Protein AF-A0A1H6Y689-F1 (afdb_monomer)

Structure (mmCIF, N/CA/C/O backbone):
data_AF-A0A1H6Y689-F1
#
_entry.id   AF-A0A1H6Y689-F1
#
loop_
_atom_site.group_PDB
_atom_site.id
_atom_site.type_symbol
_atom_site.label_atom_id
_atom_site.label_alt_id
_atom_site.label_comp_id
_atom_site.label_asym_id
_atom_site.label_entity_id
_atom_site.label_seq_id
_atom_site.pdbx_PDB_ins_code
_atom_site.Cartn_x
_atom_site.Cartn_y
_atom_site.Cartn_z
_atom_site.occupancy
_atom_site.B_iso_or_equiv
_atom_site.auth_seq_id
_atom_site.auth_comp_id
_atom_site.auth_asym_id
_atom_site.auth_atom_id
_atom_site.pdbx_PDB_model_num
ATOM 1 N N . MET A 1 1 ? 19.791 40.536 7.969 1.00 37.94 1 MET A N 1
ATOM 2 C CA . MET A 1 1 ? 20.450 39.326 8.507 1.00 37.94 1 MET A CA 1
ATOM 3 C C . MET A 1 1 ? 19.435 38.192 8.492 1.00 37.94 1 MET A C 1
ATOM 5 O O . MET A 1 1 ? 18.625 38.097 9.399 1.00 37.94 1 MET A O 1
ATOM 9 N N . THR A 1 2 ? 19.410 37.389 7.431 1.00 41.94 2 THR A N 1
ATOM 10 C CA . THR A 1 2 ? 18.528 36.217 7.305 1.00 41.94 2 THR A CA 1
ATOM 11 C C . THR A 1 2 ? 19.420 35.000 7.117 1.00 41.94 2 THR A C 1
ATOM 13 O O . THR A 1 2 ? 20.125 34.901 6.117 1.00 41.94 2 THR A O 1
ATOM 16 N N . ASN A 1 3 ? 19.459 34.130 8.122 1.00 34.38 3 ASN A N 1
ATOM 17 C CA . ASN A 1 3 ? 20.310 32.945 8.159 1.00 34.38 3 ASN A CA 1
ATOM 18 C C . ASN A 1 3 ? 19.598 31.771 7.448 1.00 34.38 3 ASN A C 1
ATOM 20 O O . ASN A 1 3 ? 18.562 31.329 7.947 1.00 34.38 3 ASN A O 1
ATOM 24 N N . PRO A 1 4 ? 20.099 31.240 6.315 1.00 46.88 4 PRO A N 1
ATOM 25 C CA . PRO A 1 4 ? 19.424 30.193 5.544 1.00 46.88 4 PRO A CA 1
ATOM 26 C C . PRO A 1 4 ? 19.854 28.773 5.975 1.00 46.88 4 PRO A C 1
ATOM 28 O O . PRO A 1 4 ? 20.015 27.886 5.141 1.00 46.88 4 PRO A O 1
ATOM 31 N N . GLY A 1 5 ? 20.087 28.549 7.273 1.00 41.62 5 GLY A N 1
ATOM 32 C CA . GLY A 1 5 ? 20.777 27.348 7.772 1.00 41.62 5 GLY A CA 1
ATOM 33 C C . GLY A 1 5 ? 19.940 26.307 8.524 1.00 41.62 5 GLY A C 1
ATOM 34 O O . GLY A 1 5 ? 20.476 25.258 8.866 1.00 41.62 5 GLY A O 1
ATOM 35 N N . PHE A 1 6 ? 18.654 26.549 8.803 1.00 45.38 6 PHE A N 1
ATOM 36 C CA . PHE A 1 6 ? 17.927 25.752 9.811 1.00 45.38 6 PHE A CA 1
ATOM 37 C C . PHE A 1 6 ? 16.972 24.672 9.262 1.00 45.38 6 PHE A C 1
ATOM 39 O O . PHE A 1 6 ? 16.432 23.882 10.027 1.00 45.38 6 PHE A O 1
ATOM 46 N N . SER A 1 7 ? 16.781 24.580 7.940 1.00 43.94 7 SER A N 1
ATOM 47 C CA . SER A 1 7 ? 15.746 23.710 7.343 1.00 43.94 7 SER A CA 1
ATOM 48 C C . SER A 1 7 ? 16.238 22.324 6.878 1.00 43.94 7 SER A C 1
ATOM 50 O O . SER A 1 7 ? 15.441 21.391 6.810 1.00 43.94 7 SER A O 1
ATOM 52 N N . LYS A 1 8 ? 17.540 22.130 6.614 1.00 38.41 8 LYS A N 1
ATOM 53 C CA . LYS A 1 8 ? 18.062 20.847 6.088 1.00 38.41 8 LYS A CA 1
ATOM 54 C C . LYS A 1 8 ? 18.382 19.786 7.152 1.00 38.41 8 LYS A C 1
ATOM 56 O O . LYS A 1 8 ? 18.381 18.595 6.846 1.00 38.41 8 LYS A O 1
ATOM 61 N N . TRP A 1 9 ? 18.616 20.182 8.403 1.00 33.06 9 TRP A N 1
ATOM 62 C CA . TRP A 1 9 ? 19.055 19.247 9.449 1.00 33.06 9 TRP A CA 1
ATOM 63 C C . TRP A 1 9 ? 17.903 18.463 10.097 1.00 33.06 9 TRP A C 1
ATOM 65 O O . TRP A 1 9 ? 18.108 17.335 10.534 1.00 33.06 9 TRP A O 1
ATOM 75 N N . ILE A 1 10 ? 16.677 18.997 10.072 1.00 44.53 10 ILE A N 1
ATOM 76 C CA . ILE A 1 10 ? 15.499 18.339 10.664 1.00 44.53 10 ILE A CA 1
ATOM 77 C C . ILE A 1 10 ? 14.950 17.236 9.740 1.00 44.53 10 ILE A C 1
ATOM 79 O O . ILE A 1 10 ? 14.622 16.151 10.216 1.00 44.53 10 ILE A O 1
ATOM 83 N N . LEU A 1 11 ? 14.932 17.448 8.415 1.00 40.16 11 LEU A N 1
ATOM 84 C CA . LEU A 1 11 ? 14.469 16.419 7.470 1.00 40.16 11 LEU A CA 1
ATOM 85 C C . LEU A 1 11 ? 15.404 15.203 7.411 1.00 40.16 11 LEU A C 1
ATOM 87 O O . LEU A 1 11 ? 14.930 14.071 7.352 1.00 40.16 11 LEU A O 1
ATOM 91 N N . THR A 1 12 ? 16.721 15.411 7.479 1.00 41.69 12 THR A N 1
ATOM 92 C CA . THR A 1 12 ? 17.692 14.303 7.428 1.00 41.69 12 THR A CA 1
ATOM 93 C C . THR A 1 12 ? 17.618 13.420 8.683 1.00 41.69 12 THR A C 1
ATOM 95 O O . THR A 1 12 ? 17.733 12.201 8.581 1.00 41.69 12 THR A O 1
ATOM 98 N N . GLY A 1 13 ? 17.360 14.011 9.857 1.00 33.53 13 GLY A N 1
ATOM 99 C CA . GLY A 1 13 ? 17.217 13.276 11.120 1.00 33.53 13 GLY A CA 1
ATOM 100 C C . GLY A 1 13 ? 15.947 12.422 11.200 1.00 33.53 13 GLY A C 1
ATOM 101 O O . GLY A 1 13 ? 16.001 11.295 11.685 1.00 33.53 13 GLY A O 1
ATOM 102 N N . ILE A 1 14 ? 14.823 12.913 10.664 1.00 43.66 14 ILE A N 1
ATOM 103 C CA . ILE A 1 14 ? 13.558 12.160 10.622 1.00 43.66 14 ILE A CA 1
ATOM 104 C C . ILE A 1 14 ? 13.663 10.976 9.655 1.00 43.66 14 ILE A C 1
ATOM 106 O O . ILE A 1 14 ? 13.238 9.879 10.000 1.00 43.66 14 ILE A O 1
ATOM 110 N N . ILE A 1 15 ? 14.296 11.159 8.489 1.00 39.97 15 ILE A N 1
ATOM 111 C CA . ILE A 1 15 ? 14.530 10.070 7.525 1.00 39.97 15 ILE A CA 1
ATOM 112 C C . ILE A 1 15 ? 15.449 8.994 8.128 1.00 39.97 15 ILE A C 1
ATOM 114 O O . ILE A 1 15 ? 15.191 7.804 7.953 1.00 39.97 15 ILE A O 1
ATOM 118 N N . LEU A 1 16 ? 16.487 9.388 8.877 1.00 35.06 16 LEU A N 1
ATOM 119 C CA . LEU A 1 16 ? 17.424 8.442 9.493 1.00 35.06 16 LEU A CA 1
ATOM 120 C C . LEU A 1 16 ? 16.779 7.631 10.633 1.00 35.06 16 LEU A C 1
ATOM 122 O O . LEU A 1 16 ? 17.013 6.427 10.724 1.00 35.06 16 LEU A O 1
ATOM 126 N N . LEU A 1 17 ? 15.914 8.252 11.444 1.00 34.06 17 LEU A N 1
ATOM 127 C CA . LEU A 1 17 ? 15.102 7.550 12.447 1.00 34.06 17 LEU A CA 1
ATOM 128 C C . LEU A 1 17 ? 14.067 6.611 11.796 1.00 34.06 17 LEU A C 1
ATOM 130 O O . LEU A 1 17 ? 13.842 5.513 12.298 1.00 34.06 17 LEU A O 1
ATOM 134 N N . PHE A 1 18 ? 13.506 6.978 10.639 1.00 39.72 18 PHE A N 1
ATOM 135 C CA . PHE A 1 18 ? 12.526 6.152 9.918 1.00 39.72 18 PHE A CA 1
ATOM 136 C C . PHE A 1 18 ? 13.135 4.904 9.257 1.00 39.72 18 PHE A C 1
ATOM 138 O O . PHE A 1 18 ? 12.521 3.839 9.261 1.00 39.72 18 PHE A O 1
ATOM 145 N N . VAL A 1 19 ? 14.355 5.001 8.714 1.00 41.38 19 VAL A N 1
ATOM 146 C CA . VAL A 1 19 ? 15.074 3.838 8.154 1.00 41.38 19 VAL A CA 1
ATOM 147 C C . VAL A 1 19 ? 15.465 2.845 9.257 1.00 41.38 19 VAL A C 1
ATOM 149 O O . VAL A 1 19 ? 15.443 1.634 9.035 1.00 41.38 19 VAL A O 1
ATOM 152 N N . MET A 1 20 ? 15.779 3.334 10.460 1.00 33.41 20 MET A N 1
ATOM 153 C CA . MET A 1 20 ? 16.060 2.473 11.612 1.00 33.41 20 MET A CA 1
ATOM 154 C C . MET A 1 20 ? 14.812 1.733 12.113 1.00 33.41 20 MET A C 1
ATOM 156 O O . MET A 1 20 ? 14.921 0.557 12.448 1.00 33.41 20 MET A O 1
ATOM 160 N N . ASP A 1 21 ? 13.634 2.360 12.092 1.00 35.03 21 ASP A N 1
ATOM 161 C CA . ASP A 1 21 ? 12.386 1.730 12.553 1.00 35.03 21 ASP A CA 1
ATOM 162 C C . ASP A 1 21 ? 11.861 0.661 11.566 1.00 35.03 21 ASP A C 1
ATOM 164 O O . ASP A 1 21 ? 11.384 -0.396 11.973 1.00 35.03 21 ASP A O 1
ATOM 168 N N . ILE A 1 22 ? 12.061 0.854 10.253 1.00 41.09 22 ILE A N 1
ATOM 169 C CA . ILE A 1 22 ? 11.803 -0.190 9.236 1.00 41.09 22 ILE A CA 1
ATOM 170 C C . ILE A 1 22 ? 12.692 -1.423 9.477 1.00 41.09 22 ILE A C 1
ATOM 172 O O . ILE A 1 22 ? 12.228 -2.560 9.385 1.00 41.09 22 ILE A O 1
ATOM 176 N N . ASN A 1 23 ? 13.963 -1.213 9.830 1.00 38.16 23 ASN A N 1
ATOM 177 C CA . ASN A 1 23 ? 14.865 -2.311 10.183 1.00 38.16 23 ASN A CA 1
ATOM 178 C C . ASN A 1 23 ? 14.494 -2.964 11.526 1.00 38.16 23 ASN A C 1
ATOM 180 O O . ASN A 1 23 ? 14.616 -4.181 11.658 1.00 38.16 23 ASN A O 1
ATOM 184 N N . ALA A 1 24 ? 14.006 -2.190 12.501 1.00 36.06 24 ALA A N 1
ATOM 185 C CA . ALA A 1 24 ? 13.559 -2.709 13.792 1.00 36.06 24 ALA A CA 1
ATOM 186 C C . ALA A 1 24 ? 12.298 -3.581 13.654 1.00 36.06 24 ALA A C 1
ATOM 188 O O . ALA A 1 24 ? 12.247 -4.675 14.218 1.00 36.06 24 ALA A O 1
ATOM 189 N N . GLN A 1 25 ? 11.324 -3.174 12.833 1.00 40.56 25 GLN A N 1
ATOM 190 C CA . GLN A 1 25 ? 10.121 -3.973 12.564 1.00 4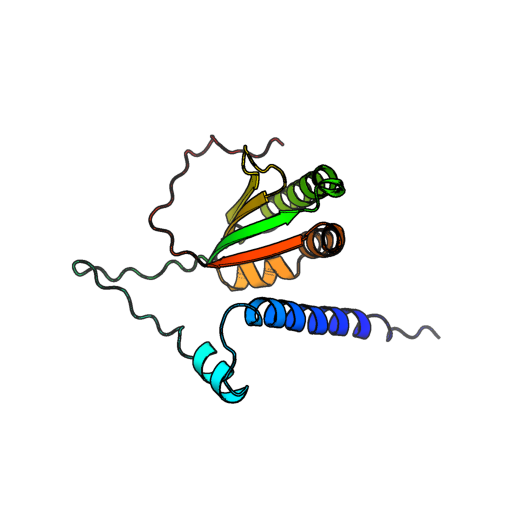0.56 25 GLN A CA 1
ATOM 191 C C . GLN A 1 25 ? 10.427 -5.258 11.773 1.00 40.56 25 GLN A C 1
ATOM 193 O O . GLN A 1 25 ? 9.840 -6.297 12.064 1.00 40.56 25 GLN A O 1
ATOM 198 N N . ASN A 1 26 ? 11.420 -5.242 10.874 1.00 40.62 26 ASN A N 1
ATOM 199 C CA . ASN A 1 26 ? 11.939 -6.460 10.231 1.00 40.62 26 ASN A CA 1
ATOM 200 C C . ASN A 1 26 ? 12.681 -7.403 11.200 1.00 40.62 26 ASN A C 1
ATOM 202 O O . ASN A 1 26 ? 12.854 -8.580 10.894 1.00 40.62 26 ASN A O 1
ATOM 206 N N . SER A 1 27 ? 13.136 -6.913 12.359 1.00 39.09 27 SER A N 1
ATOM 207 C CA . SER A 1 27 ? 13.941 -7.691 13.316 1.00 39.09 27 SER A CA 1
ATOM 208 C C . SER A 1 27 ? 13.133 -8.405 14.408 1.00 39.09 27 SER A C 1
ATOM 210 O O . SER A 1 27 ? 13.668 -9.276 15.092 1.00 39.09 27 SER A O 1
ATOM 212 N N . MET A 1 28 ? 11.839 -8.097 14.563 1.00 38.38 28 MET A N 1
ATOM 213 C CA . MET A 1 28 ? 10.980 -8.744 15.569 1.00 38.38 28 MET A CA 1
ATOM 214 C C . MET A 1 28 ? 10.337 -10.062 15.100 1.00 38.38 28 MET A C 1
ATOM 216 O O . MET A 1 28 ? 9.636 -10.711 15.873 1.00 38.38 28 MET A O 1
ATOM 220 N N . GLY A 1 29 ? 10.635 -10.515 13.879 1.00 45.22 29 GLY A N 1
ATOM 221 C CA . GLY A 1 29 ? 10.230 -11.818 13.351 1.00 45.22 29 GLY A CA 1
ATOM 222 C C . GLY A 1 29 ? 11.424 -12.620 12.833 1.00 45.22 29 GLY A C 1
ATOM 223 O O . GLY A 1 29 ? 11.633 -12.677 11.631 1.00 45.22 29 GLY A O 1
ATOM 224 N N . ALA A 1 30 ? 12.154 -13.271 13.748 1.00 46.78 30 ALA A N 1
ATOM 225 C CA . ALA A 1 30 ? 13.263 -14.213 13.513 1.00 46.78 30 ALA A CA 1
ATOM 226 C C . ALA A 1 30 ? 14.671 -13.617 13.276 1.00 46.78 30 ALA A C 1
ATO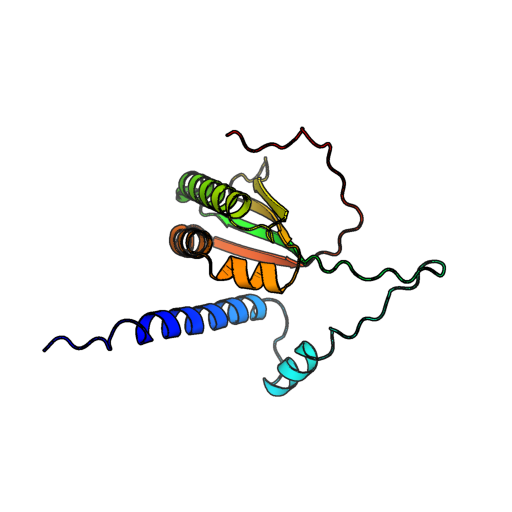M 228 O O . ALA A 1 30 ? 15.120 -13.468 12.146 1.00 46.78 30 ALA A O 1
ATOM 229 N N . ASN A 1 31 ? 15.414 -13.373 14.366 1.00 42.69 31 ASN A N 1
ATOM 230 C CA . ASN A 1 31 ? 16.828 -13.773 14.546 1.00 42.69 31 ASN A CA 1
ATOM 231 C C . ASN A 1 31 ? 17.375 -13.226 15.877 1.00 42.69 31 ASN A C 1
ATOM 233 O O . ASN A 1 31 ? 18.168 -12.286 15.925 1.00 42.69 31 ASN A O 1
ATOM 237 N N . ALA A 1 32 ? 16.968 -13.833 16.991 1.00 39.47 32 ALA A N 1
ATOM 238 C CA . ALA A 1 32 ? 17.653 -13.626 18.260 1.00 39.47 32 ALA A CA 1
ATOM 239 C C . ALA A 1 32 ? 18.973 -14.420 18.236 1.00 39.47 32 ALA A C 1
ATOM 241 O O . ALA A 1 32 ? 18.965 -15.624 18.481 1.00 39.47 32 ALA A O 1
ATOM 242 N N . GLY A 1 33 ? 20.098 -13.771 17.904 1.00 40.25 33 GLY A N 1
ATOM 243 C CA . GLY A 1 33 ? 21.419 -14.380 18.128 1.00 40.25 33 GLY A CA 1
ATOM 244 C C . GLY A 1 33 ? 22.603 -13.946 17.258 1.00 40.25 33 GLY A C 1
ATOM 245 O O . GLY A 1 33 ? 23.699 -14.443 17.498 1.00 40.25 33 GLY A O 1
ATOM 246 N N . LEU A 1 34 ? 22.453 -13.050 16.277 1.00 39.44 34 LEU A N 1
ATOM 247 C CA . LEU A 1 34 ? 23.568 -12.688 15.386 1.00 39.44 34 LEU A CA 1
ATOM 248 C C . LEU A 1 34 ? 24.103 -11.273 15.647 1.00 39.44 34 LEU A C 1
ATOM 250 O O . LEU A 1 34 ? 23.354 -10.308 15.758 1.00 39.44 34 LEU A O 1
ATOM 254 N N . SER A 1 35 ? 25.432 -11.163 15.732 1.00 39.31 35 SER A N 1
ATOM 255 C CA . SER A 1 35 ? 26.164 -9.899 15.896 1.00 39.31 35 SER A CA 1
ATOM 256 C C . SER A 1 35 ? 26.013 -8.988 14.660 1.00 39.31 35 SER A C 1
ATOM 258 O O . SER A 1 35 ? 25.945 -9.509 13.542 1.00 39.31 35 SER A O 1
ATOM 260 N N . PRO A 1 36 ? 26.035 -7.643 14.809 1.00 44.97 36 PRO A N 1
ATOM 261 C CA . PRO A 1 36 ? 25.852 -6.684 13.709 1.00 44.97 36 PRO A CA 1
ATOM 262 C C . PRO A 1 36 ? 26.745 -6.923 12.479 1.00 44.97 36 PRO A C 1
ATOM 264 O O . PRO A 1 36 ? 26.303 -6.738 11.347 1.00 44.97 36 PRO A O 1
ATOM 267 N N . ASN A 1 37 ? 27.974 -7.417 12.673 1.00 36.66 37 ASN A N 1
ATOM 268 C CA . ASN A 1 37 ? 28.885 -7.725 11.564 1.00 36.66 37 ASN A CA 1
ATOM 269 C C . ASN A 1 37 ? 28.527 -9.014 10.804 1.00 36.66 37 ASN A C 1
ATOM 271 O O . ASN A 1 37 ? 28.936 -9.177 9.656 1.00 36.66 37 ASN A O 1
ATOM 275 N N . GLN A 1 38 ? 27.750 -9.920 11.402 1.00 36.84 38 GLN A N 1
ATOM 276 C CA . GLN A 1 38 ? 27.271 -11.123 10.717 1.00 36.84 38 GLN A CA 1
ATOM 277 C C . GLN A 1 38 ? 26.044 -10.831 9.846 1.00 36.84 38 GLN A C 1
ATOM 279 O O . GLN A 1 38 ? 25.950 -11.369 8.741 1.00 36.84 38 GLN A O 1
ATOM 284 N N . VAL A 1 39 ? 25.186 -9.893 10.262 1.00 43.41 39 VAL A N 1
ATOM 285 C CA . VAL A 1 39 ? 24.033 -9.435 9.468 1.00 43.41 39 VAL A CA 1
ATOM 286 C C . VAL A 1 39 ? 24.489 -8.761 8.166 1.00 43.41 39 VAL A C 1
ATOM 288 O O . VAL A 1 39 ? 23.996 -9.104 7.095 1.00 43.41 39 VAL A O 1
ATOM 291 N N . ILE A 1 40 ? 25.505 -7.889 8.214 1.00 42.06 40 ILE A N 1
ATOM 292 C CA . ILE A 1 40 ? 26.021 -7.180 7.022 1.00 42.06 40 ILE A CA 1
ATOM 293 C C . ILE A 1 40 ? 26.574 -8.162 5.972 1.00 42.06 40 ILE A C 1
ATOM 295 O O . ILE A 1 40 ? 26.363 -7.985 4.772 1.00 42.06 40 ILE A O 1
ATOM 299 N N . SER A 1 41 ? 27.222 -9.248 6.408 1.00 38.38 41 SER A N 1
ATOM 300 C CA . SER A 1 41 ? 27.740 -10.279 5.497 1.00 38.38 41 SER A CA 1
ATOM 301 C C . SER A 1 41 ? 26.661 -11.170 4.865 1.00 38.38 41 SER A C 1
ATOM 303 O O . SER A 1 41 ? 26.881 -11.692 3.772 1.00 38.38 41 SER A O 1
ATOM 305 N N . GLN A 1 42 ? 25.498 -11.323 5.512 1.00 39.50 42 GLN A N 1
ATOM 306 C CA . GLN A 1 42 ? 24.355 -12.050 4.947 1.00 39.50 42 GLN A CA 1
ATOM 307 C C . GLN A 1 42 ? 23.545 -11.176 3.978 1.00 39.50 42 GLN A C 1
ATOM 309 O O . GLN A 1 42 ? 23.121 -11.669 2.935 1.00 39.50 42 GLN A O 1
ATOM 314 N N . VAL A 1 43 ? 23.435 -9.869 4.244 1.00 42.81 43 VAL A N 1
ATOM 315 C CA . VAL A 1 43 ? 22.785 -8.898 3.340 1.00 42.81 43 VAL A CA 1
ATOM 316 C C . VAL A 1 43 ? 23.560 -8.738 2.020 1.00 42.81 43 VAL A C 1
ATOM 318 O O . VAL A 1 43 ? 22.954 -8.565 0.967 1.00 42.81 43 VAL A O 1
ATOM 321 N N . GLY A 1 44 ? 24.892 -8.877 2.037 1.00 35.12 44 GLY A N 1
ATOM 322 C CA . GLY A 1 44 ? 25.741 -8.780 0.839 1.00 35.12 44 GLY A CA 1
ATOM 323 C C . GLY A 1 44 ? 25.922 -10.068 0.020 1.00 35.12 44 GLY A C 1
ATOM 324 O O . GLY A 1 44 ? 26.603 -10.028 -1.002 1.00 35.12 44 GLY A O 1
ATOM 325 N N . LYS A 1 45 ? 25.367 -11.217 0.440 1.00 36.53 45 LYS A N 1
ATOM 326 C CA . LYS A 1 45 ? 25.596 -12.520 -0.227 1.00 36.53 45 LYS A CA 1
ATOM 327 C C . LYS A 1 45 ? 24.357 -13.209 -0.801 1.00 36.53 45 LYS A C 1
ATOM 329 O O . LYS A 1 45 ? 24.501 -14.281 -1.377 1.00 36.53 45 LYS A O 1
ATOM 334 N N . GLN A 1 46 ? 23.173 -12.603 -0.733 1.00 37.66 46 GLN A N 1
ATOM 335 C CA . GLN A 1 46 ? 21.971 -13.138 -1.400 1.00 37.66 46 GLN A CA 1
ATOM 336 C C . GLN A 1 46 ? 21.551 -12.370 -2.662 1.00 37.66 46 GLN A C 1
ATOM 338 O O . GLN A 1 46 ? 20.429 -12.508 -3.136 1.00 37.66 46 GLN A O 1
ATOM 343 N N . GLN A 1 47 ? 22.477 -11.619 -3.261 1.00 43.91 47 GLN A N 1
ATOM 344 C CA . GLN A 1 47 ? 22.347 -11.104 -4.625 1.00 43.91 47 GLN A CA 1
ATOM 345 C C . GLN A 1 47 ? 23.598 -11.440 -5.445 1.00 43.91 47 GLN A C 1
ATOM 347 O O . GLN A 1 47 ? 24.294 -10.571 -5.958 1.00 43.91 47 GLN A O 1
ATOM 352 N N . SER A 1 48 ? 23.898 -12.729 -5.583 1.00 37.59 48 SER A N 1
ATOM 353 C CA . SER A 1 48 ? 24.529 -13.217 -6.807 1.00 37.59 48 SER A CA 1
ATOM 354 C C . SER A 1 48 ? 23.532 -14.156 -7.470 1.00 37.59 48 SER A C 1
ATOM 356 O O . SER A 1 48 ? 23.092 -15.145 -6.884 1.00 37.59 48 SER A O 1
ATOM 358 N N . GLY A 1 49 ? 23.093 -13.777 -8.669 1.00 48.97 49 GLY A N 1
ATOM 359 C CA . GLY A 1 49 ? 22.130 -14.541 -9.445 1.00 48.97 49 GLY A CA 1
ATOM 360 C C . GLY A 1 49 ? 22.585 -15.988 -9.579 1.00 48.97 49 GLY A C 1
ATOM 361 O O . GLY A 1 49 ? 23.554 -16.288 -10.270 1.00 48.97 49 GLY A O 1
ATOM 362 N N . THR A 1 50 ? 21.867 -16.891 -8.927 1.00 38.16 50 THR A N 1
ATOM 363 C CA . THR A 1 50 ? 21.886 -18.309 -9.263 1.00 38.16 50 THR A CA 1
ATOM 364 C C . THR A 1 50 ? 20.556 -18.584 -9.938 1.00 38.16 50 THR A C 1
ATOM 366 O O . THR A 1 50 ? 19.529 -18.777 -9.295 1.00 38.16 50 THR A O 1
ATOM 369 N N . GLY A 1 51 ? 20.560 -18.483 -11.271 1.00 37.28 51 GLY A N 1
ATOM 370 C CA . GLY A 1 51 ? 19.401 -18.817 -12.088 1.00 37.28 51 GLY A CA 1
ATOM 371 C C . GLY A 1 51 ? 18.909 -20.217 -11.733 1.00 37.28 51 GLY A C 1
ATOM 372 O O . GLY A 1 51 ? 19.689 -21.169 -11.670 1.00 37.28 51 GLY A O 1
ATOM 373 N N . ARG A 1 52 ? 17.609 -20.350 -11.473 1.00 48.19 52 ARG A N 1
ATOM 374 C CA . ARG A 1 52 ? 16.994 -21.650 -11.217 1.00 48.19 52 ARG A CA 1
ATOM 375 C C . ARG A 1 52 ? 16.851 -22.364 -12.559 1.00 48.19 52 ARG A C 1
ATOM 377 O O . ARG A 1 52 ? 16.012 -21.994 -13.372 1.00 48.19 52 ARG A O 1
ATOM 384 N N . VAL A 1 53 ? 17.692 -23.363 -12.813 1.00 39.03 53 VAL A N 1
ATOM 385 C CA . VAL A 1 53 ? 17.605 -24.174 -14.034 1.00 39.03 53 VAL A CA 1
ATOM 386 C C . VAL A 1 53 ? 16.435 -25.142 -13.886 1.00 39.03 53 VAL A C 1
ATOM 388 O O . VAL A 1 53 ? 16.543 -26.168 -13.219 1.00 39.03 53 VAL A O 1
ATOM 391 N N . LEU A 1 54 ? 15.309 -24.819 -14.514 1.00 45.41 54 LEU A N 1
ATOM 392 C CA . LEU A 1 54 ? 14.269 -25.790 -14.837 1.00 45.41 54 LEU A CA 1
ATOM 393 C C . LEU A 1 54 ? 14.336 -26.000 -16.354 1.00 45.41 54 LEU A C 1
ATOM 395 O O . LEU A 1 54 ? 14.261 -25.040 -17.117 1.00 45.41 54 LEU A O 1
ATOM 399 N N . SER A 1 55 ? 14.580 -27.242 -16.782 1.00 50.38 55 SER A N 1
ATOM 400 C CA . SER A 1 55 ? 14.590 -27.655 -18.197 1.00 50.38 55 SER A CA 1
ATOM 401 C C . SER A 1 55 ? 15.446 -26.796 -19.151 1.00 50.38 55 SER A C 1
ATOM 403 O O . SER A 1 55 ? 14.997 -26.438 -20.234 1.00 50.38 55 SER A O 1
ATOM 405 N N . GLY A 1 56 ? 16.686 -26.463 -18.772 1.00 46.06 56 GLY A N 1
ATOM 406 C CA . GLY A 1 56 ? 17.672 -25.875 -19.696 1.00 46.06 56 GLY A CA 1
ATOM 407 C C . GLY A 1 56 ? 17.461 -24.401 -20.067 1.00 46.06 56 GLY A C 1
ATOM 408 O O . GLY A 1 56 ? 18.191 -23.886 -20.910 1.00 46.06 56 GLY A O 1
ATOM 409 N N . GLN A 1 57 ? 16.520 -23.706 -19.426 1.00 37.19 57 GLN A N 1
ATOM 410 C CA . GLN A 1 57 ? 16.273 -22.285 -19.6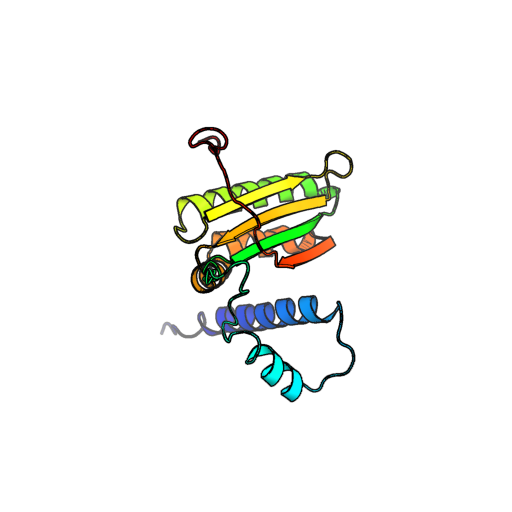59 1.00 37.19 57 GLN A CA 1
ATOM 411 C C . GLN A 1 57 ? 16.761 -21.475 -18.451 1.00 37.19 57 GLN A C 1
ATOM 413 O O . GLN A 1 57 ? 16.309 -21.682 -17.325 1.00 37.19 57 GLN A O 1
ATOM 418 N N . VAL A 1 58 ? 17.711 -20.560 -18.672 1.00 44.16 58 VAL A N 1
ATOM 419 C CA . VAL A 1 58 ? 18.087 -19.559 -17.665 1.00 44.16 58 VAL A CA 1
ATOM 420 C C . VAL A 1 58 ? 16.897 -18.616 -17.525 1.00 44.16 58 VAL A C 1
ATOM 422 O O . VAL A 1 58 ? 16.690 -17.744 -18.368 1.00 44.16 58 VAL A O 1
ATOM 425 N N . ILE A 1 59 ? 16.084 -18.799 -16.486 1.00 50.78 59 ILE A N 1
ATOM 426 C CA . ILE A 1 59 ? 15.147 -17.753 -16.085 1.00 50.78 59 ILE A CA 1
ATOM 427 C C . ILE A 1 59 ? 15.988 -16.625 -15.488 1.00 50.78 59 ILE A C 1
ATOM 429 O O . ILE A 1 59 ? 16.533 -16.740 -14.390 1.00 50.78 59 ILE A O 1
ATOM 433 N N . ASN A 1 60 ? 16.166 -15.544 -16.243 1.00 54.91 60 ASN A N 1
ATOM 434 C CA . ASN A 1 60 ? 16.616 -14.303 -15.634 1.00 54.91 60 ASN A CA 1
ATOM 435 C C . ASN A 1 60 ? 15.518 -13.899 -14.650 1.00 54.91 60 ASN A C 1
ATOM 437 O O . ASN A 1 60 ? 14.365 -13.736 -15.054 1.00 54.91 60 ASN A O 1
ATOM 441 N N . ALA A 1 61 ? 15.859 -13.814 -13.362 1.00 63.19 61 ALA A N 1
ATOM 442 C CA . ALA A 1 61 ? 14.935 -13.299 -12.364 1.00 63.19 61 ALA A CA 1
ATOM 443 C C . ALA A 1 61 ? 14.437 -11.929 -12.841 1.00 63.19 61 ALA A C 1
ATOM 445 O O . ALA A 1 61 ? 15.235 -11.105 -13.299 1.00 63.19 61 ALA A O 1
ATOM 446 N N . SER A 1 62 ? 13.121 -11.718 -12.800 1.00 71.38 62 SER A N 1
ATOM 447 C CA . SER A 1 62 ? 12.546 -10.427 -13.173 1.00 71.38 62 SER A CA 1
ATOM 448 C C . SER A 1 62 ? 13.200 -9.330 -12.326 1.00 71.38 62 SER A C 1
ATOM 450 O O . SER A 1 62 ? 13.384 -9.540 -11.126 1.00 71.38 62 SER A O 1
ATOM 452 N N . PRO A 1 63 ? 13.539 -8.157 -12.894 1.00 83.25 63 PRO A N 1
ATOM 453 C CA . PRO A 1 63 ? 14.026 -7.032 -12.097 1.00 83.25 63 PRO A CA 1
ATOM 454 C C . PRO A 1 63 ? 12.952 -6.486 -11.145 1.00 83.25 63 PRO A C 1
ATOM 456 O O . PRO A 1 63 ? 13.254 -5.639 -10.305 1.00 83.25 63 PRO A O 1
ATOM 459 N N . TRP A 1 64 ? 11.703 -6.937 -11.289 1.00 91.31 64 TRP A N 1
ATOM 460 C CA . TRP A 1 64 ? 10.584 -6.453 -10.503 1.00 91.31 64 TRP A CA 1
ATOM 461 C C . TRP A 1 64 ? 10.679 -6.877 -9.044 1.00 91.31 64 TRP A C 1
ATOM 463 O O . TRP A 1 64 ? 11.027 -8.011 -8.721 1.00 91.31 64 TRP A O 1
ATOM 473 N N . ILE A 1 65 ? 10.277 -5.964 -8.166 1.00 93.62 65 ILE A N 1
ATOM 474 C CA . ILE A 1 65 ? 10.025 -6.268 -6.761 1.00 93.62 65 ILE A CA 1
ATOM 475 C C . ILE A 1 65 ? 8.531 -6.529 -6.616 1.00 93.62 65 ILE A C 1
ATOM 477 O O . ILE A 1 65 ? 7.728 -5.668 -6.973 1.00 93.62 65 ILE A O 1
ATOM 481 N N . VAL A 1 66 ? 8.172 -7.703 -6.098 1.00 95.38 66 VAL A N 1
ATOM 482 C CA . VAL A 1 66 ? 6.782 -8.122 -5.884 1.00 95.38 66 VAL A CA 1
ATOM 483 C C . VAL A 1 66 ? 6.584 -8.395 -4.400 1.00 95.38 66 VAL A C 1
ATOM 485 O O . VAL A 1 66 ? 7.349 -9.144 -3.785 1.00 95.38 66 VAL A O 1
ATOM 488 N N . ARG A 1 67 ? 5.565 -7.771 -3.810 1.00 96.00 67 ARG A N 1
ATOM 489 C CA . ARG A 1 67 ? 5.335 -7.832 -2.368 1.00 96.00 67 ARG A CA 1
ATOM 490 C C . ARG A 1 67 ? 3.856 -7.844 -2.017 1.00 96.00 67 ARG A C 1
ATOM 492 O O . ARG A 1 67 ? 3.035 -7.248 -2.709 1.00 96.00 67 ARG A O 1
ATOM 499 N N . LEU A 1 68 ? 3.544 -8.490 -0.898 1.00 97.50 68 LEU A N 1
ATOM 500 C CA . LEU A 1 68 ? 2.288 -8.309 -0.183 1.00 97.50 68 LEU A CA 1
ATOM 501 C C . LEU A 1 68 ? 2.550 -7.514 1.096 1.00 97.50 68 LEU A C 1
ATOM 503 O O . LEU A 1 68 ? 3.294 -7.976 1.962 1.00 97.50 68 LEU A O 1
ATOM 507 N N . ALA A 1 69 ? 1.929 -6.346 1.229 1.00 97.69 69 ALA A N 1
ATOM 508 C CA . ALA A 1 69 ? 1.823 -5.662 2.511 1.00 97.69 69 ALA A CA 1
ATOM 509 C C . ALA A 1 69 ? 0.495 -6.042 3.158 1.00 97.69 69 ALA A C 1
ATOM 511 O O . ALA A 1 69 ? -0.571 -5.701 2.648 1.00 97.69 69 ALA A O 1
ATOM 512 N N . LYS A 1 70 ? 0.551 -6.774 4.267 1.00 98.25 70 LYS A N 1
ATOM 513 C CA . LYS A 1 70 ? -0.627 -7.169 5.040 1.00 98.25 70 LYS A CA 1
ATOM 514 C C . LYS A 1 70 ? -0.709 -6.297 6.277 1.00 98.25 70 LYS A C 1
ATOM 516 O O . LYS A 1 70 ? 0.234 -6.245 7.062 1.00 98.25 70 LYS A O 1
ATOM 521 N N . LEU A 1 71 ? -1.823 -5.602 6.442 1.00 98.31 71 LEU A N 1
ATOM 522 C CA . LEU A 1 71 ? -2.044 -4.660 7.524 1.00 98.31 71 LEU A CA 1
ATOM 523 C C . LEU A 1 71 ? -3.280 -5.049 8.315 1.00 98.31 71 LEU A C 1
ATOM 525 O O . LEU A 1 71 ? -4.305 -5.421 7.745 1.00 98.31 71 LEU A O 1
ATOM 529 N N . GLU A 1 72 ? -3.211 -4.872 9.628 1.00 98.44 72 GLU A N 1
ATOM 530 C CA . GLU A 1 72 ? -4.408 -4.781 10.451 1.00 98.44 72 GLU A CA 1
ATOM 531 C C . GLU A 1 72 ? -4.622 -3.328 10.863 1.00 98.44 72 GLU A C 1
ATOM 533 O O . GLU A 1 72 ? -3.724 -2.677 11.394 1.00 98.44 72 GLU A O 1
ATOM 538 N N . ILE A 1 73 ? -5.823 -2.815 10.624 1.00 98.50 73 ILE A N 1
ATOM 539 C CA . ILE A 1 73 ? -6.220 -1.444 10.929 1.00 98.50 73 ILE A CA 1
ATOM 540 C C . ILE A 1 73 ? -7.103 -1.447 12.182 1.00 98.50 73 ILE A C 1
ATOM 542 O O . ILE A 1 73 ? -7.892 -2.369 12.429 1.00 98.50 73 ILE A O 1
ATOM 546 N N . HIS A 1 74 ? -6.967 -0.414 13.006 1.00 98.12 74 HIS A N 1
ATOM 547 C CA . HIS A 1 74 ? -7.916 -0.121 14.072 1.00 98.12 74 HIS A CA 1
ATOM 548 C C . HIS A 1 74 ? -9.302 0.161 13.462 1.00 98.12 74 HIS A C 1
ATOM 550 O O . HIS A 1 74 ? -9.402 1.056 12.622 1.00 98.12 74 HIS A O 1
ATOM 556 N N . PRO A 1 75 ? -10.368 -0.562 13.864 1.00 96.88 75 PRO A N 1
ATOM 557 C CA . PRO A 1 75 ? -11.693 -0.421 13.253 1.00 96.88 75 PRO A CA 1
ATOM 558 C C . PRO A 1 75 ? -12.211 1.023 13.209 1.00 96.88 75 PRO A C 1
ATOM 560 O O . PRO A 1 75 ? -12.745 1.438 12.185 1.00 96.88 75 PRO A O 1
ATOM 563 N N . ASP A 1 76 ? -11.951 1.807 14.258 1.00 97.94 76 ASP A N 1
ATOM 564 C CA . ASP A 1 76 ? -12.375 3.212 14.379 1.00 97.94 76 ASP A CA 1
ATOM 565 C C . ASP A 1 76 ? -11.753 4.144 13.323 1.00 97.94 76 ASP A C 1
ATOM 567 O O . ASP A 1 76 ? -12.242 5.248 13.091 1.00 97.94 76 ASP A O 1
ATOM 571 N N . PHE A 1 77 ? -10.668 3.711 12.676 1.00 98.25 77 PHE A N 1
ATOM 572 C CA . PHE A 1 77 ? -9.956 4.471 11.651 1.00 98.25 77 PHE A CA 1
ATOM 573 C C . PHE A 1 77 ? -10.119 3.886 10.246 1.00 98.25 77 PHE A C 1
ATOM 575 O O . PHE A 1 77 ? -9.499 4.395 9.315 1.00 98.25 77 PHE A O 1
ATOM 582 N N . LEU A 1 78 ? -10.921 2.831 10.064 1.00 97.81 78 LEU A N 1
ATOM 583 C CA . LEU A 1 78 ? -10.958 2.087 8.805 1.00 97.81 78 LEU A CA 1
ATOM 584 C C . LEU A 1 78 ? -11.313 2.970 7.601 1.00 97.81 78 LEU A C 1
ATOM 586 O O . LEU A 1 78 ? -10.635 2.899 6.579 1.00 97.81 78 LEU A O 1
ATOM 590 N N . ASP A 1 79 ? -12.321 3.831 7.725 1.00 98.12 79 ASP A N 1
ATOM 591 C CA . ASP A 1 79 ? -12.740 4.704 6.621 1.00 98.12 79 ASP A CA 1
ATOM 592 C C . ASP A 1 79 ? -11.688 5.776 6.304 1.00 98.12 79 ASP A C 1
ATOM 594 O O . ASP A 1 79 ? -11.404 6.050 5.139 1.00 98.12 79 ASP A O 1
ATOM 598 N N . GLN A 1 80 ? -11.037 6.326 7.334 1.00 98.38 80 GLN A N 1
ATOM 599 C CA . GLN A 1 80 ? -9.939 7.286 7.163 1.00 98.38 80 GLN A CA 1
ATOM 600 C C . GLN A 1 80 ? -8.731 6.630 6.488 1.00 98.38 80 GLN A C 1
ATOM 602 O O . GLN A 1 80 ? -8.111 7.221 5.607 1.00 98.38 80 GLN A O 1
ATOM 607 N N . TYR A 1 81 ? -8.417 5.394 6.879 1.00 98.56 81 TYR A N 1
ATOM 608 C CA . TYR A 1 81 ? -7.343 4.619 6.278 1.00 98.56 81 TYR A CA 1
ATOM 609 C C . TYR A 1 81 ? -7.640 4.297 4.808 1.00 98.56 81 TYR A C 1
ATOM 611 O O . TYR A 1 81 ? -6.765 4.483 3.967 1.00 98.56 81 TYR A O 1
ATOM 619 N N . LYS A 1 82 ? -8.872 3.870 4.487 1.00 98.12 82 LYS A N 1
ATOM 620 C CA . LYS A 1 82 ? -9.313 3.597 3.108 1.00 98.12 82 LYS A CA 1
ATOM 621 C C . LYS A 1 82 ? -9.172 4.827 2.211 1.00 98.12 82 LYS A C 1
ATOM 623 O O . LYS A 1 82 ? -8.589 4.719 1.139 1.00 98.12 82 LYS A O 1
ATOM 628 N N . ALA A 1 83 ? -9.613 5.994 2.680 1.00 98.31 83 ALA A N 1
ATOM 629 C CA . ALA A 1 83 ? -9.443 7.240 1.937 1.00 98.31 83 ALA A CA 1
ATOM 630 C C . ALA A 1 83 ? -7.957 7.584 1.716 1.00 98.31 83 ALA A C 1
ATOM 632 O O . ALA A 1 83 ? -7.562 7.975 0.620 1.00 98.31 83 ALA A O 1
ATOM 633 N N . ALA A 1 84 ? -7.113 7.398 2.737 1.00 98.44 84 ALA A N 1
ATOM 634 C CA . ALA A 1 84 ? -5.685 7.697 2.642 1.00 98.44 8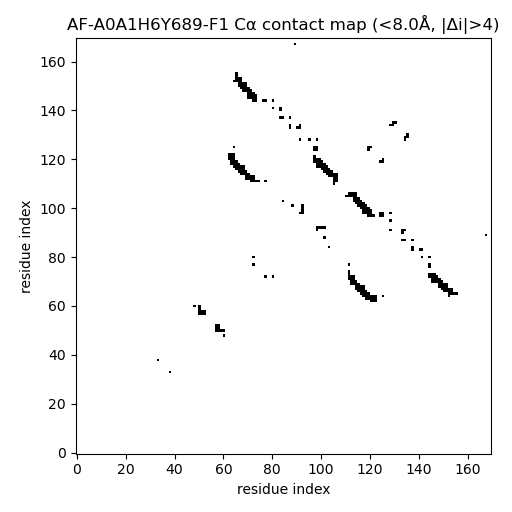4 ALA A CA 1
ATOM 635 C C . ALA A 1 84 ? -4.934 6.762 1.677 1.00 98.44 84 ALA A C 1
ATOM 637 O O . ALA A 1 84 ? -4.067 7.226 0.936 1.00 98.44 84 ALA A O 1
ATOM 638 N N . ILE A 1 85 ? -5.238 5.457 1.683 1.00 97.88 85 ILE A N 1
ATOM 639 C CA . ILE A 1 85 ? -4.597 4.501 0.769 1.00 97.88 85 ILE A CA 1
ATOM 640 C C . ILE A 1 85 ? -5.095 4.660 -0.672 1.00 97.88 85 ILE A C 1
ATOM 642 O O . ILE A 1 85 ? -4.312 4.468 -1.600 1.00 97.88 85 ILE A O 1
ATOM 646 N N . GLU A 1 86 ? -6.355 5.053 -0.876 1.00 97.50 86 GLU A N 1
ATOM 647 C CA . GLU A 1 86 ? -6.893 5.375 -2.203 1.00 97.50 86 GLU A CA 1
ATOM 648 C C . GLU A 1 86 ? -6.195 6.608 -2.796 1.00 97.50 86 GLU A C 1
ATOM 650 O O . GLU A 1 86 ? -5.659 6.529 -3.902 1.00 97.50 86 GLU A O 1
ATOM 655 N N . GLU A 1 87 ? -6.086 7.699 -2.024 1.00 97.81 87 GLU A N 1
ATOM 656 C CA . GLU A 1 87 ? -5.358 8.909 -2.435 1.00 97.81 87 GLU A CA 1
ATOM 657 C C . GLU A 1 87 ? -3.890 8.598 -2.777 1.00 97.81 87 GLU A C 1
ATOM 659 O O . GLU A 1 87 ? -3.371 9.023 -3.812 1.00 97.81 87 GLU A O 1
ATOM 664 N N . HIS A 1 88 ? -3.212 7.829 -1.919 1.00 98.00 88 HIS A N 1
ATOM 665 C CA . HIS A 1 88 ? -1.828 7.401 -2.139 1.00 98.00 88 HIS A CA 1
ATOM 666 C C . HIS A 1 88 ? -1.663 6.588 -3.418 1.00 98.00 88 HIS A C 1
ATOM 668 O O . HIS A 1 88 ? -0.751 6.857 -4.200 1.00 98.00 88 HIS A O 1
ATOM 674 N N . THR A 1 89 ? -2.548 5.613 -3.622 1.00 97.00 89 THR A N 1
ATOM 675 C CA . THR A 1 89 ? -2.511 4.704 -4.769 1.00 97.00 89 THR A CA 1
ATOM 676 C C . THR A 1 89 ? -2.681 5.474 -6.070 1.00 97.00 89 THR A C 1
ATOM 678 O O . THR A 1 89 ? -1.902 5.274 -7.003 1.00 97.00 89 THR A O 1
ATOM 681 N N . GLN A 1 90 ? -3.653 6.389 -6.121 1.00 96.44 90 GLN A N 1
ATOM 682 C CA . GLN A 1 90 ? -3.885 7.226 -7.291 1.00 96.44 90 GLN A CA 1
ATOM 683 C C . GLN A 1 90 ? -2.667 8.106 -7.597 1.00 96.44 90 GLN A C 1
ATOM 685 O O . GLN A 1 90 ? -2.144 8.061 -8.709 1.00 96.44 90 GLN A O 1
ATOM 690 N N . ALA A 1 91 ? -2.159 8.840 -6.603 1.00 97.19 91 ALA A N 1
ATOM 691 C CA . ALA A 1 91 ? -1.009 9.722 -6.793 1.00 97.19 91 ALA A CA 1
ATOM 692 C C . ALA A 1 91 ? 0.247 8.961 -7.252 1.00 97.19 91 ALA A C 1
ATOM 694 O O . ALA A 1 91 ? 0.972 9.432 -8.131 1.00 97.19 91 ALA A O 1
ATOM 695 N N . ALA A 1 92 ? 0.500 7.775 -6.689 1.00 97.50 92 ALA A N 1
ATOM 696 C CA . ALA A 1 92 ? 1.632 6.940 -7.073 1.00 97.50 92 ALA A CA 1
ATOM 697 C C . ALA A 1 92 ? 1.513 6.455 -8.523 1.00 97.50 92 ALA A C 1
ATOM 699 O O . ALA A 1 92 ? 2.447 6.625 -9.300 1.00 97.50 92 ALA A O 1
ATOM 700 N N . LEU A 1 93 ? 0.359 5.914 -8.917 1.00 95.44 93 LEU A N 1
ATOM 701 C CA . LEU A 1 93 ? 0.162 5.390 -10.273 1.00 95.44 93 LEU A CA 1
ATOM 702 C C . LEU A 1 93 ? 0.135 6.489 -11.346 1.00 95.44 93 LEU A C 1
ATOM 704 O O . LEU A 1 93 ? 0.512 6.235 -12.487 1.00 95.44 93 LEU A O 1
ATOM 708 N N . GLU A 1 94 ? -0.275 7.709 -10.997 1.00 96.00 94 GLU A N 1
ATOM 709 C CA . GLU A 1 94 ? -0.245 8.854 -11.914 1.00 96.00 94 GLU A CA 1
ATOM 710 C C . GLU A 1 94 ? 1.161 9.446 -12.091 1.00 96.00 94 GLU A C 1
ATOM 712 O O . GLU A 1 94 ? 1.504 9.896 -13.186 1.00 96.00 94 GLU A O 1
ATOM 717 N N . SER A 1 95 ? 1.975 9.472 -11.029 1.00 96.81 95 SER A N 1
ATOM 718 C CA . SER A 1 95 ? 3.239 10.226 -11.008 1.00 96.81 95 SER A CA 1
ATOM 719 C C . SER A 1 95 ? 4.509 9.375 -11.052 1.00 96.81 95 SER A C 1
ATOM 721 O O . SER A 1 95 ? 5.578 9.908 -11.356 1.00 96.81 95 SER A O 1
ATOM 723 N N . GLU A 1 96 ? 4.426 8.070 -10.780 1.00 97.88 96 GLU A N 1
ATOM 724 C CA . GLU A 1 96 ? 5.591 7.193 -10.652 1.00 97.88 96 GLU A CA 1
ATOM 725 C C . GLU A 1 96 ? 5.600 6.073 -11.707 1.00 97.88 96 GLU A C 1
ATOM 727 O O . GLU A 1 96 ? 5.044 4.999 -11.478 1.00 97.88 96 GLU A O 1
ATOM 732 N N . PRO A 1 97 ? 6.334 6.228 -12.828 1.00 96.88 97 PRO A N 1
ATOM 733 C CA . PRO A 1 97 ? 6.428 5.188 -13.860 1.00 96.88 97 PRO A CA 1
ATOM 734 C C . PRO A 1 97 ? 6.976 3.840 -13.361 1.00 96.88 97 PRO A C 1
ATOM 736 O O . PRO A 1 97 ? 6.780 2.808 -13.997 1.00 96.88 97 PRO A O 1
ATOM 739 N N . GLY A 1 98 ? 7.712 3.849 -12.243 1.00 96.25 98 GLY A N 1
ATOM 740 C CA . GLY A 1 98 ? 8.287 2.657 -11.624 1.00 96.25 98 GLY A CA 1
ATOM 741 C C . GLY A 1 98 ? 7.345 1.910 -10.674 1.00 96.25 98 GLY A C 1
ATOM 742 O O . GLY A 1 98 ? 7.695 0.809 -10.245 1.00 96.25 98 GLY A O 1
ATOM 743 N N . VAL A 1 99 ? 6.179 2.475 -10.346 1.00 97.19 99 VAL A N 1
ATOM 744 C CA . VAL A 1 99 ? 5.118 1.813 -9.576 1.00 97.19 99 VAL A CA 1
ATOM 745 C C . VAL A 1 99 ? 4.161 1.172 -10.575 1.00 97.19 99 VAL A C 1
ATOM 747 O O . VAL A 1 99 ? 3.371 1.848 -11.223 1.00 97.19 99 VAL A O 1
ATOM 750 N N . LEU A 1 100 ? 4.259 -0.147 -10.735 1.00 94.12 100 LEU A N 1
ATOM 751 C CA . LEU A 1 100 ? 3.513 -0.878 -11.762 1.00 94.12 100 LEU A CA 1
ATOM 752 C C . LEU A 1 100 ? 2.136 -1.322 -11.270 1.00 94.12 100 LEU A C 1
ATOM 754 O O . LEU A 1 100 ? 1.199 -1.452 -12.055 1.00 94.12 100 LEU A O 1
ATOM 758 N N . THR A 1 101 ? 2.006 -1.626 -9.979 1.00 93.75 101 THR A N 1
ATOM 759 C CA . THR A 1 101 ? 0.746 -2.088 -9.387 1.00 93.75 101 THR A CA 1
ATOM 760 C C . THR A 1 101 ? 0.698 -1.751 -7.907 1.00 93.75 101 THR A C 1
ATOM 762 O O . THR A 1 101 ? 1.657 -2.008 -7.181 1.00 93.75 101 THR A O 1
ATOM 765 N N . LEU A 1 102 ? -0.451 -1.232 -7.477 1.00 95.75 102 LEU A N 1
ATOM 766 C CA . LEU A 1 102 ? -0.855 -1.087 -6.083 1.00 95.75 102 LEU A CA 1
ATOM 767 C C . LEU A 1 102 ? -2.326 -1.502 -5.982 1.00 95.75 102 LEU A C 1
ATOM 769 O O . LEU A 1 102 ? -3.223 -0.715 -6.271 1.00 95.75 102 LEU A O 1
ATOM 773 N N . TYR A 1 103 ? -2.583 -2.758 -5.620 1.00 95.06 103 TYR A N 1
ATOM 774 C CA . TYR A 1 103 ? -3.947 -3.250 -5.398 1.00 95.06 103 TYR A CA 1
ATOM 775 C C . TYR A 1 103 ? -4.194 -3.450 -3.914 1.00 95.06 103 TYR A C 1
ATOM 777 O O . TYR A 1 103 ? -3.824 -4.479 -3.353 1.00 95.06 103 TYR A O 1
ATOM 785 N N . ALA A 1 104 ? -4.826 -2.456 -3.293 1.00 96.12 104 ALA A N 1
ATOM 786 C CA . ALA A 1 104 ? -5.281 -2.515 -1.914 1.00 96.12 104 ALA A CA 1
ATOM 787 C C . ALA A 1 104 ? -6.669 -3.162 -1.829 1.00 96.12 104 ALA A C 1
ATOM 789 O O . ALA A 1 104 ? -7.603 -2.763 -2.523 1.00 96.12 104 ALA A O 1
ATOM 790 N N . MET A 1 105 ? -6.809 -4.166 -0.970 1.00 96.81 105 MET A N 1
ATOM 791 C CA . MET A 1 105 ? -8.034 -4.949 -0.810 1.00 96.81 105 MET A CA 1
ATOM 792 C C . MET A 1 105 ? -8.279 -5.215 0.672 1.00 96.81 105 MET A C 1
ATOM 794 O O . MET A 1 105 ? -7.328 -5.332 1.442 1.00 96.81 105 MET A O 1
ATOM 798 N N . THR A 1 106 ? -9.538 -5.378 1.066 1.00 96.88 106 THR A N 1
ATOM 799 C CA . THR A 1 106 ? -9.909 -5.839 2.412 1.00 96.88 106 THR A CA 1
ATOM 800 C C . THR A 1 106 ? -10.460 -7.255 2.372 1.00 96.88 106 THR A C 1
ATOM 802 O O . THR A 1 106 ? -11.169 -7.606 1.430 1.00 96.88 106 THR A O 1
ATOM 805 N N . GLU A 1 107 ? -10.211 -8.050 3.410 1.00 95.81 107 GLU A N 1
ATOM 806 C CA . GLU A 1 107 ? -10.867 -9.353 3.557 1.00 95.81 107 GLU A CA 1
ATOM 807 C C . GLU A 1 107 ? -12.378 -9.175 3.791 1.00 95.81 107 GLU A C 1
ATOM 809 O O . GLU A 1 107 ? -12.785 -8.410 4.663 1.00 95.81 107 GLU A O 1
ATOM 814 N N . GLU A 1 108 ? -13.227 -9.925 3.079 1.00 94.31 108 GLU A N 1
ATOM 815 C CA . GLU A 1 108 ? -14.694 -9.818 3.217 1.00 94.31 108 GLU A CA 1
ATOM 816 C C . GLU A 1 108 ? -15.181 -10.072 4.653 1.00 94.31 108 GLU A C 1
ATOM 818 O O . GLU A 1 108 ? -16.084 -9.398 5.144 1.00 94.31 108 GLU A O 1
ATOM 823 N N . LYS A 1 109 ? -14.565 -11.039 5.347 1.00 97.06 109 LYS A N 1
ATOM 824 C CA . LYS A 1 109 ? -14.923 -11.414 6.727 1.00 97.06 109 LYS A CA 1
ATOM 825 C C . LYS A 1 109 ? -14.246 -10.544 7.786 1.00 97.06 109 LYS A C 1
ATOM 827 O O . LYS A 1 109 ? -14.698 -10.512 8.929 1.00 97.06 109 LYS A O 1
ATOM 832 N N . HIS A 1 110 ? -13.165 -9.863 7.419 1.00 96.69 110 HIS A N 1
ATOM 833 C CA . HIS A 1 110 ? -12.347 -9.061 8.322 1.00 96.69 110 HIS A CA 1
ATOM 834 C C . HIS A 1 110 ? -11.993 -7.742 7.628 1.00 96.69 110 HIS A C 1
ATOM 836 O O . HIS A 1 110 ? -10.855 -7.554 7.203 1.00 96.69 110 HIS A O 1
ATOM 842 N N . PRO A 1 111 ? -12.948 -6.802 7.507 1.00 96.31 111 PRO A N 1
ATOM 843 C CA . PRO A 1 111 ? -12.780 -5.599 6.689 1.00 96.31 111 PRO A CA 1
ATOM 844 C C . PRO A 1 111 ? -11.672 -4.662 7.189 1.00 96.31 111 PRO A C 1
ATOM 846 O O . PRO A 1 111 ? -11.250 -3.769 6.462 1.00 96.31 111 PRO A O 1
ATOM 849 N N . ASN A 1 112 ? -11.195 -4.857 8.420 1.00 97.50 112 ASN A N 1
ATOM 850 C CA . ASN A 1 112 ? -10.057 -4.143 8.985 1.00 97.50 112 ASN A CA 1
ATOM 851 C C . ASN A 1 112 ? -8.698 -4.790 8.660 1.00 97.50 112 ASN A C 1
ATOM 853 O O . ASN A 1 112 ? -7.669 -4.246 9.052 1.00 97.50 112 ASN A O 1
ATOM 857 N N . ARG A 1 113 ? -8.676 -5.937 7.974 1.00 98.31 113 ARG A N 1
ATOM 858 C CA . ARG A 1 113 ? -7.467 -6.542 7.415 1.00 98.31 113 ARG A CA 1
ATOM 859 C C . ARG A 1 113 ? -7.338 -6.135 5.964 1.00 98.31 113 ARG A C 1
ATOM 861 O O . ARG A 1 113 ? -8.192 -6.462 5.140 1.00 98.31 113 ARG A O 1
ATOM 868 N N . VAL A 1 114 ? -6.271 -5.407 5.680 1.00 98.38 114 VAL A N 1
ATOM 869 C CA . VAL A 1 114 ? -5.957 -4.877 4.358 1.00 98.38 114 VAL A CA 1
ATOM 870 C C . VAL A 1 114 ? -4.768 -5.648 3.810 1.00 98.38 114 VAL A C 1
ATOM 872 O O . VAL A 1 114 ? -3.784 -5.851 4.510 1.00 98.38 114 VAL A O 1
ATOM 875 N N . THR A 1 115 ? -4.835 -6.069 2.554 1.00 98.44 115 THR A N 1
ATOM 876 C CA . THR A 1 115 ? -3.680 -6.590 1.820 1.00 98.44 115 THR A CA 1
ATOM 877 C C . THR A 1 115 ? -3.451 -5.732 0.590 1.00 98.44 115 THR A C 1
ATOM 879 O O . THR A 1 115 ? -4.389 -5.472 -0.162 1.00 98.44 115 THR A O 1
ATOM 882 N N . VAL A 1 116 ? -2.207 -5.311 0.383 1.00 98.06 116 VAL A N 1
ATOM 883 C CA . VAL A 1 116 ? -1.778 -4.562 -0.796 1.00 98.06 116 VAL A CA 1
ATOM 884 C C . VAL A 1 116 ? -0.835 -5.432 -1.614 1.00 98.06 116 VAL A C 1
ATOM 886 O O . VAL A 1 116 ? 0.202 -5.853 -1.102 1.00 98.06 116 VAL A O 1
ATOM 889 N N . LEU A 1 117 ? -1.190 -5.710 -2.871 1.00 97.06 117 LEU A N 1
ATOM 890 C CA . LEU A 1 117 ? -0.234 -6.218 -3.855 1.00 97.06 117 LEU A CA 1
ATOM 891 C C . LEU A 1 117 ? 0.546 -5.038 -4.422 1.00 97.06 117 LEU A C 1
ATOM 893 O O . LEU A 1 117 ? -0.037 -4.147 -5.040 1.00 97.06 117 LEU A O 1
ATOM 897 N N . GLU A 1 118 ? 1.857 -5.075 -4.236 1.00 97.00 118 GLU A N 1
ATOM 898 C CA . GLU A 1 118 ? 2.776 -4.040 -4.676 1.00 97.00 118 GLU A CA 1
ATOM 899 C C . GLU A 1 118 ? 3.743 -4.627 -5.704 1.00 97.00 118 GLU A C 1
ATOM 901 O O . GLU A 1 118 ? 4.405 -5.638 -5.442 1.00 97.00 118 GLU A O 1
ATOM 906 N N . ILE A 1 119 ? 3.820 -3.999 -6.878 1.00 95.75 119 ILE A N 1
ATOM 907 C CA . ILE A 1 119 ? 4.761 -4.376 -7.936 1.00 95.75 119 ILE A CA 1
ATOM 908 C C . ILE A 1 119 ? 5.521 -3.134 -8.376 1.00 95.75 119 ILE A C 1
ATOM 910 O O . ILE A 1 119 ? 4.926 -2.159 -8.839 1.00 95.75 119 ILE A O 1
ATOM 914 N N . TYR A 1 120 ? 6.844 -3.195 -8.274 1.00 96.31 120 TYR A N 1
ATOM 915 C CA . TYR A 1 120 ? 7.747 -2.125 -8.685 1.00 96.31 120 TYR A CA 1
ATOM 916 C C . TYR A 1 120 ? 8.653 -2.604 -9.813 1.00 96.31 120 TYR A C 1
ATOM 918 O O . TYR A 1 120 ? 9.104 -3.748 -9.804 1.00 96.31 120 TYR A O 1
ATOM 926 N N . ALA A 1 121 ? 8.973 -1.716 -10.754 1.00 95.81 121 ALA A N 1
ATOM 927 C CA . ALA A 1 121 ? 9.817 -2.032 -11.907 1.00 95.81 121 ALA A CA 1
ATOM 928 C C . ALA A 1 121 ? 11.252 -2.435 -11.518 1.00 95.81 121 ALA A C 1
ATOM 930 O O . ALA A 1 121 ? 11.918 -3.152 -12.264 1.00 95.81 121 ALA A O 1
ATOM 931 N N . SER A 1 122 ? 11.730 -1.957 -10.366 1.00 94.69 122 SER A N 1
ATOM 932 C CA . SER A 1 122 ? 13.057 -2.249 -9.829 1.00 94.69 122 SER A CA 1
ATOM 933 C C . SER A 1 122 ? 13.144 -1.921 -8.336 1.00 94.69 122 SER A C 1
ATOM 935 O O . SER A 1 122 ? 12.269 -1.260 -7.768 1.00 94.69 122 SER A O 1
ATOM 937 N N . ASN A 1 123 ? 14.248 -2.317 -7.698 1.00 93.06 123 ASN A N 1
ATOM 938 C CA . ASN A 1 123 ? 14.561 -1.859 -6.345 1.00 93.06 123 ASN A CA 1
ATOM 939 C C . ASN A 1 123 ? 14.727 -0.327 -6.274 1.00 93.06 123 ASN A C 1
ATOM 941 O O . ASN A 1 123 ? 14.324 0.283 -5.291 1.00 93.06 123 ASN A O 1
ATOM 945 N N . GLU A 1 124 ? 15.277 0.316 -7.307 1.00 96.06 124 GLU A N 1
ATOM 946 C CA . GLU A 1 124 ? 15.405 1.780 -7.355 1.00 96.06 124 GLU A CA 1
ATOM 947 C C . GLU A 1 124 ? 14.038 2.475 -7.398 1.00 96.06 124 GLU A C 1
ATOM 949 O O . GLU A 1 124 ? 13.827 3.455 -6.680 1.00 96.06 124 GLU A O 1
ATOM 954 N N . ALA A 1 125 ? 13.090 1.935 -8.172 1.00 96.88 125 ALA A N 1
ATOM 955 C CA . ALA A 1 125 ? 11.715 2.425 -8.193 1.00 96.88 125 ALA A CA 1
ATOM 956 C C . ALA A 1 125 ? 11.079 2.335 -6.799 1.00 96.88 125 ALA A C 1
ATOM 958 O O . ALA A 1 125 ? 10.515 3.313 -6.317 1.00 96.88 125 ALA A O 1
ATOM 959 N N . TYR A 1 126 ? 11.263 1.208 -6.106 1.00 96.31 126 TYR A N 1
ATOM 960 C CA . TYR A 1 126 ? 10.797 1.050 -4.729 1.00 96.31 126 TYR A CA 1
ATOM 961 C C . TYR A 1 126 ? 11.441 2.067 -3.768 1.00 96.31 126 TYR A C 1
ATOM 963 O O . TYR A 1 126 ? 10.748 2.733 -3.003 1.00 96.31 126 TYR A O 1
ATOM 971 N N . GLN A 1 127 ? 12.762 2.255 -3.823 1.00 96.75 127 GLN A N 1
ATOM 972 C CA . GLN A 1 127 ? 13.449 3.234 -2.969 1.00 96.75 127 GLN A CA 1
ATOM 973 C C . GLN A 1 127 ? 13.040 4.682 -3.266 1.00 96.75 127 GLN A C 1
ATOM 975 O O . GLN A 1 127 ? 13.062 5.525 -2.366 1.00 96.75 127 GLN A O 1
ATOM 980 N N . THR A 1 128 ? 12.691 4.980 -4.517 1.00 97.56 128 THR A N 1
ATOM 981 C CA . THR A 1 128 ? 12.165 6.286 -4.925 1.00 97.56 128 THR A CA 1
ATOM 982 C C . THR A 1 128 ? 10.764 6.489 -4.363 1.00 97.56 128 THR A C 1
ATOM 984 O O . THR A 1 128 ? 10.522 7.510 -3.719 1.00 97.56 128 THR A O 1
ATOM 987 N N . HIS A 1 129 ? 9.900 5.479 -4.489 1.00 97.75 129 HIS A N 1
ATOM 988 C CA . HIS A 1 129 ? 8.542 5.478 -3.953 1.00 97.75 129 HIS A CA 1
ATOM 989 C C . HIS A 1 129 ? 8.491 5.851 -2.471 1.00 97.75 129 HIS A C 1
ATOM 991 O O . HIS A 1 129 ? 7.740 6.748 -2.086 1.00 97.75 129 HIS A O 1
ATOM 997 N N . LEU A 1 130 ? 9.369 5.260 -1.649 1.00 96.75 130 LEU A N 1
ATOM 998 C CA . LEU A 1 130 ? 9.449 5.534 -0.207 1.00 96.75 130 LEU A CA 1
ATOM 999 C C . LEU A 1 130 ? 9.770 6.997 0.155 1.00 96.75 130 LEU A C 1
ATOM 1001 O O . LEU A 1 130 ? 9.606 7.397 1.307 1.00 96.75 130 LEU A O 1
ATOM 1005 N N . LYS A 1 131 ? 10.271 7.789 -0.797 1.00 97.19 131 LYS A N 1
ATOM 1006 C CA . LYS A 1 131 ? 10.699 9.182 -0.591 1.00 97.19 131 LYS A CA 1
ATOM 1007 C C . LYS A 1 131 ? 9.716 10.197 -1.169 1.00 97.19 131 LYS A C 1
ATOM 1009 O O . LYS A 1 131 ? 9.936 11.399 -1.020 1.00 97.19 131 LYS A O 1
ATOM 1014 N N . THR A 1 132 ? 8.664 9.743 -1.845 1.00 97.56 132 THR A N 1
ATOM 1015 C CA . THR A 1 132 ? 7.686 10.632 -2.476 1.00 97.56 132 THR A CA 1
ATOM 1016 C C . THR A 1 132 ? 6.802 11.332 -1.446 1.00 97.56 132 THR A C 1
ATOM 1018 O O . THR A 1 132 ? 6.561 10.830 -0.345 1.00 97.56 132 THR A O 1
ATOM 1021 N N . ALA A 1 133 ? 6.294 12.513 -1.806 1.00 98.31 133 ALA A N 1
ATOM 1022 C CA . ALA A 1 133 ? 5.451 13.304 -0.916 1.00 98.31 133 ALA A CA 1
ATOM 1023 C C . ALA A 1 133 ? 4.147 12.573 -0.549 1.00 98.31 133 ALA A C 1
ATOM 1025 O O . ALA A 1 133 ? 3.755 12.580 0.618 1.00 98.31 133 ALA A O 1
ATOM 1026 N N . HIS A 1 134 ? 3.501 11.905 -1.511 1.00 98.19 134 HIS A N 1
ATOM 1027 C CA . HIS A 1 134 ? 2.274 11.139 -1.273 1.00 98.19 134 HIS A CA 1
ATOM 1028 C C . HIS A 1 134 ? 2.518 9.894 -0.417 1.00 98.19 134 HIS A C 1
ATOM 1030 O O . HIS A 1 134 ? 1.713 9.630 0.475 1.00 98.19 134 HIS A O 1
ATOM 1036 N N . PHE A 1 135 ? 3.636 9.176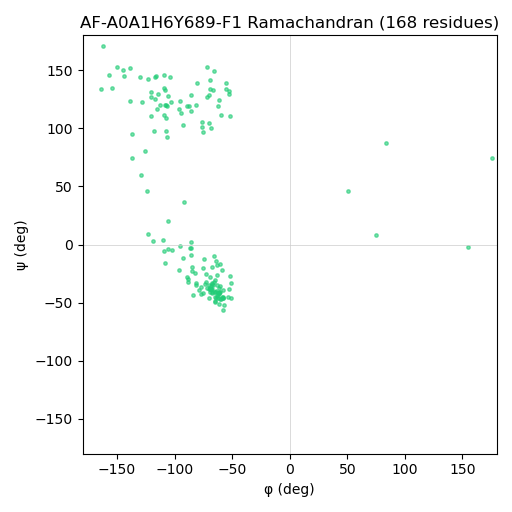 -0.589 1.00 97.88 135 PHE A N 1
ATOM 1037 C CA . PHE A 1 135 ? 3.978 8.066 0.309 1.00 97.88 135 PHE A CA 1
ATOM 1038 C C . PHE A 1 135 ? 4.227 8.547 1.742 1.00 97.88 135 PHE A C 1
ATOM 1040 O O . PHE A 1 135 ? 3.689 7.974 2.689 1.00 97.88 135 PHE A O 1
ATOM 1047 N N . ILE A 1 136 ? 4.999 9.625 1.917 1.00 97.75 136 ILE A N 1
ATOM 1048 C CA . ILE A 1 136 ? 5.281 10.190 3.244 1.00 97.75 136 ILE A CA 1
ATOM 1049 C C . ILE A 1 136 ? 3.985 10.670 3.908 1.00 97.75 136 ILE A C 1
ATOM 1051 O O . ILE A 1 136 ? 3.761 10.377 5.086 1.00 97.75 136 ILE A O 1
ATOM 1055 N N . LYS A 1 137 ? 3.106 11.356 3.162 1.00 98.06 137 LYS A N 1
ATOM 1056 C CA . LYS A 1 137 ? 1.786 11.790 3.644 1.00 98.06 137 LYS A CA 1
ATOM 1057 C C . LYS A 1 137 ? 0.961 10.599 4.129 1.00 98.06 137 LYS A C 1
ATOM 1059 O O . LYS A 1 137 ? 0.484 10.623 5.261 1.00 98.06 137 LYS A O 1
ATOM 1064 N N . TYR A 1 138 ? 0.830 9.561 3.305 1.00 98.31 138 TYR A N 1
ATOM 1065 C CA . TYR A 1 138 ? 0.107 8.342 3.661 1.00 98.31 138 TYR A CA 1
ATOM 1066 C C . TYR A 1 138 ? 0.693 7.693 4.913 1.00 98.31 138 TYR A C 1
ATOM 1068 O O . TYR A 1 138 ? 0.001 7.553 5.917 1.00 98.31 138 TYR A O 1
ATOM 1076 N N . LYS A 1 139 ? 1.992 7.382 4.902 1.00 95.62 139 LYS A N 1
ATOM 1077 C CA . LYS A 1 139 ? 2.635 6.620 5.974 1.00 95.62 139 LYS A CA 1
ATOM 1078 C C . LYS A 1 139 ? 2.570 7.330 7.325 1.00 95.62 139 LYS A C 1
ATOM 1080 O O . LYS A 1 139 ? 2.331 6.680 8.342 1.00 95.62 139 LYS A O 1
ATOM 1085 N N . THR A 1 140 ? 2.784 8.645 7.345 1.00 95.88 140 THR A N 1
ATOM 1086 C CA . THR A 1 140 ? 2.710 9.442 8.580 1.00 95.88 140 THR A CA 1
ATOM 1087 C C . THR A 1 140 ? 1.263 9.669 9.017 1.00 95.88 140 THR A C 1
ATOM 1089 O O . THR A 1 140 ? 0.950 9.506 10.196 1.00 95.88 140 THR A O 1
ATOM 1092 N N . GLY A 1 141 ? 0.357 9.955 8.078 1.00 96.75 141 GLY A N 1
ATOM 1093 C CA . GLY A 1 141 ? -1.065 10.162 8.351 1.00 96.75 141 GLY A CA 1
ATOM 1094 C C . GLY A 1 141 ? -1.762 8.922 8.914 1.00 96.75 141 GLY A C 1
ATOM 1095 O O . GLY A 1 141 ? -2.620 9.047 9.789 1.00 96.75 141 GLY A O 1
ATOM 1096 N N . THR A 1 142 ? -1.362 7.724 8.481 1.00 98.00 142 THR A N 1
ATOM 1097 C CA . THR A 1 142 ? -1.973 6.461 8.916 1.00 98.00 142 THR A CA 1
ATOM 1098 C C . THR A 1 142 ? -1.253 5.781 10.076 1.00 98.00 142 THR A C 1
ATOM 1100 O O . THR A 1 142 ? -1.712 4.733 10.524 1.00 98.00 142 THR A O 1
ATOM 1103 N N . GLN A 1 143 ? -0.147 6.329 10.593 1.00 96.62 143 GLN A N 1
ATOM 1104 C CA . 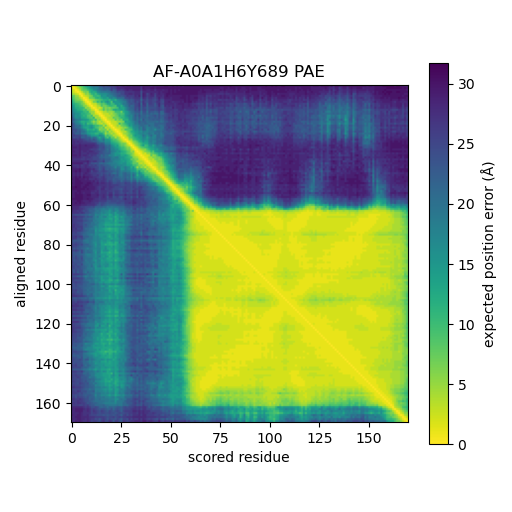GLN A 1 143 ? 0.698 5.642 11.582 1.00 96.62 143 GLN A CA 1
ATOM 1105 C C . GLN A 1 143 ? -0.093 5.153 12.806 1.00 96.62 143 GLN A C 1
ATOM 1107 O O . GLN A 1 143 ? 0.044 4.004 13.207 1.00 96.62 143 GLN A O 1
ATOM 1112 N N . LYS A 1 144 ? -0.970 6.001 13.357 1.00 96.62 144 LYS A N 1
ATOM 1113 C CA . LYS A 1 144 ? -1.824 5.663 14.512 1.00 96.62 144 LYS A CA 1
ATOM 1114 C C . LYS A 1 144 ? -2.995 4.726 14.185 1.00 96.62 144 LYS A C 1
ATOM 1116 O O . LYS A 1 144 ? -3.680 4.265 15.089 1.00 96.62 144 LYS A O 1
ATOM 1121 N N . MET A 1 145 ? -3.282 4.521 12.901 1.00 98.00 145 MET A N 1
ATOM 1122 C CA . MET A 1 145 ? -4.410 3.715 12.426 1.00 98.00 145 MET A CA 1
ATOM 1123 C C . MET A 1 145 ? -4.014 2.245 12.268 1.00 98.00 145 MET A C 1
ATOM 1125 O O . MET A 1 145 ? -4.865 1.367 12.377 1.00 98.00 145 MET A O 1
ATOM 1129 N N . VAL A 1 146 ? -2.733 1.975 12.007 1.00 97.81 146 VAL A N 1
ATOM 1130 C CA . VAL A 1 14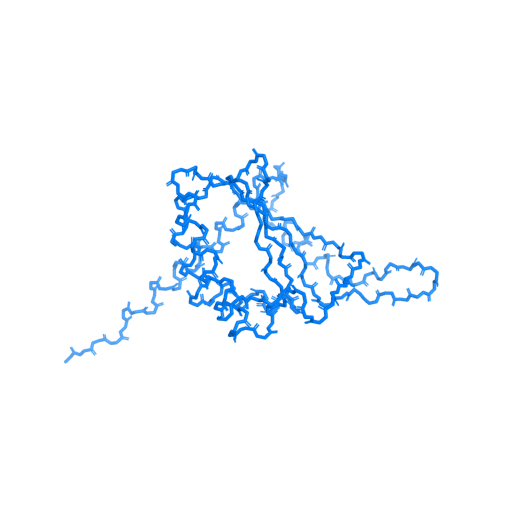6 ? -2.200 0.637 11.732 1.00 97.81 146 VAL A CA 1
ATOM 1131 C C . VAL A 1 146 ? -1.828 -0.055 13.046 1.00 97.81 146 VAL A C 1
ATOM 1133 O O . VAL A 1 146 ? -0.951 0.409 13.767 1.00 97.81 146 VAL A O 1
ATOM 1136 N N . LYS A 1 147 ? -2.467 -1.191 13.334 1.00 97.69 147 LYS A N 1
ATOM 1137 C CA . LYS A 1 147 ? -2.124 -2.083 14.453 1.00 97.69 147 LYS A CA 1
ATOM 1138 C C . LYS A 1 147 ? -0.892 -2.927 14.151 1.00 97.69 147 LYS A C 1
ATOM 1140 O O . LYS A 1 147 ? -0.053 -3.134 15.021 1.00 97.69 147 LYS A O 1
ATOM 1145 N N . SER A 1 148 ? -0.811 -3.454 12.933 1.00 97.62 148 SER A N 1
ATOM 1146 C CA . SER A 1 148 ? 0.285 -4.314 12.491 1.00 97.62 148 SER A CA 1
ATOM 1147 C C . SER A 1 148 ? 0.518 -4.175 10.991 1.00 97.62 148 SER A C 1
ATOM 1149 O O . SER A 1 148 ? -0.391 -3.829 10.235 1.00 97.62 148 SER A O 1
ATOM 1151 N N . LEU A 1 149 ? 1.758 -4.434 10.580 1.00 96.50 149 LEU A N 1
ATOM 1152 C CA . LEU A 1 149 ? 2.194 -4.479 9.192 1.00 96.50 149 LEU A CA 1
ATOM 1153 C C . LEU A 1 149 ? 3.149 -5.663 9.029 1.00 96.50 149 LEU A C 1
ATOM 1155 O O . LEU A 1 149 ? 4.172 -5.730 9.704 1.00 96.50 149 LEU A O 1
ATOM 1159 N N . GLU A 1 150 ? 2.828 -6.561 8.109 1.00 97.38 150 GLU A N 1
ATOM 1160 C CA . GLU A 1 150 ? 3.693 -7.641 7.647 1.00 97.38 150 GLU A CA 1
ATOM 1161 C C . GLU A 1 150 ? 4.036 -7.393 6.174 1.00 97.38 150 GLU A C 1
ATOM 1163 O O . GLU A 1 150 ? 3.152 -7.153 5.349 1.00 97.38 150 GLU A O 1
ATOM 1168 N N . LEU A 1 151 ? 5.324 -7.454 5.842 1.00 95.12 151 LEU A N 1
ATOM 1169 C CA . LEU A 1 151 ? 5.824 -7.316 4.479 1.00 95.12 151 LEU A CA 1
ATOM 1170 C C . LEU A 1 151 ? 6.324 -8.672 3.986 1.00 95.12 151 LEU A C 1
ATOM 1172 O O . LEU A 1 151 ? 7.346 -9.170 4.453 1.00 95.12 151 LEU A O 1
ATOM 1176 N N . VAL A 1 152 ? 5.615 -9.256 3.023 1.00 95.06 152 VAL A N 1
ATOM 1177 C CA . VAL A 1 152 ? 5.941 -10.569 2.458 1.00 95.06 152 VAL A CA 1
ATOM 1178 C C . VAL A 1 152 ? 6.493 -10.389 1.052 1.00 95.06 152 VAL A C 1
ATOM 1180 O O . VAL A 1 152 ? 5.748 -10.065 0.127 1.00 95.06 152 VAL A O 1
ATOM 1183 N N . ASN A 1 153 ? 7.795 -10.612 0.883 1.00 90.88 153 ASN A N 1
ATOM 1184 C CA . ASN A 1 153 ? 8.393 -10.719 -0.447 1.00 90.88 153 ASN A CA 1
ATOM 1185 C C . ASN A 1 153 ? 7.906 -12.009 -1.107 1.00 90.88 153 ASN A C 1
ATOM 1187 O O . ASN A 1 153 ? 7.908 -13.066 -0.472 1.00 90.88 153 ASN A O 1
ATOM 1191 N N . VAL A 1 154 ? 7.485 -11.923 -2.366 1.00 91.06 154 VAL A N 1
ATOM 1192 C CA . VAL A 1 154 ? 6.949 -13.072 -3.099 1.00 91.06 154 VAL A CA 1
ATOM 1193 C C . VAL A 1 154 ? 7.623 -13.207 -4.456 1.00 91.06 154 VAL A C 1
ATOM 1195 O O . VAL A 1 154 ? 7.907 -12.215 -5.122 1.00 91.06 154 VAL A O 1
ATOM 1198 N N . ASP A 1 155 ? 7.824 -14.447 -4.888 1.00 87.69 155 ASP A N 1
ATOM 1199 C CA . ASP A 1 155 ? 8.215 -14.749 -6.260 1.00 87.69 155 ASP A CA 1
ATOM 1200 C C . ASP A 1 155 ? 6.952 -14.931 -7.101 1.00 87.69 155 ASP A C 1
ATOM 1202 O O . ASP A 1 155 ? 6.118 -15.803 -6.833 1.00 87.69 155 ASP A O 1
ATOM 1206 N N . ALA A 1 156 ? 6.787 -14.099 -8.126 1.00 85.81 156 ALA A N 1
ATOM 1207 C CA . ALA A 1 156 ? 5.650 -14.218 -9.024 1.00 85.81 156 ALA A CA 1
ATOM 1208 C C . ALA A 1 156 ? 5.768 -15.479 -9.889 1.00 85.81 156 ALA A C 1
ATOM 1210 O O . ALA A 1 156 ? 6.771 -15.696 -10.565 1.00 85.81 156 ALA A O 1
ATOM 1211 N N . ILE A 1 157 ? 4.709 -16.290 -9.901 1.00 89.19 157 ILE A N 1
ATOM 1212 C CA . ILE A 1 157 ? 4.626 -17.486 -10.750 1.00 89.19 157 ILE A CA 1
ATOM 1213 C C . ILE A 1 157 ? 4.139 -17.112 -12.157 1.00 89.19 157 ILE A C 1
ATOM 1215 O O . ILE A 1 157 ? 4.677 -17.597 -13.148 1.00 89.19 157 ILE A O 1
ATOM 1219 N N . ALA A 1 158 ? 3.127 -16.246 -12.250 1.00 87.88 158 ALA A N 1
ATOM 1220 C CA . ALA A 1 158 ? 2.592 -15.732 -13.507 1.00 87.88 158 ALA A CA 1
ATOM 1221 C C . ALA A 1 158 ? 1.874 -14.395 -13.279 1.00 87.88 158 ALA A C 1
ATOM 1223 O O . ALA A 1 158 ? 1.222 -14.207 -12.252 1.00 87.88 158 ALA A O 1
ATOM 1224 N N . PHE A 1 159 ? 1.948 -13.501 -14.266 1.00 85.44 159 PHE A N 1
ATOM 1225 C CA . PHE A 1 159 ? 1.150 -12.278 -14.326 1.00 85.44 159 PHE A CA 1
ATOM 1226 C C . PHE A 1 159 ? 0.220 -12.314 -15.535 1.00 85.44 159 PHE A C 1
ATOM 1228 O O . PHE A 1 159 ? 0.584 -12.821 -16.595 1.00 85.44 159 PHE A O 1
ATOM 1235 N N . GLY A 1 160 ? -0.972 -11.745 -15.387 1.00 84.88 160 GLY A N 1
ATOM 1236 C CA . GLY A 1 160 ? -1.925 -11.611 -16.478 1.00 84.88 160 GLY A CA 1
ATOM 1237 C C . GLY A 1 160 ? -3.007 -10.599 -16.134 1.00 84.88 160 GLY A C 1
ATOM 1238 O O . GLY A 1 160 ? -3.572 -10.634 -15.046 1.00 84.88 160 GLY A O 1
ATOM 1239 N N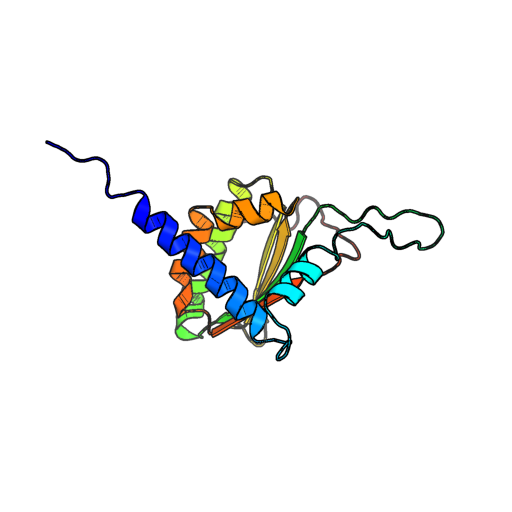 . ALA A 1 161 ? -3.300 -9.707 -17.075 1.00 83.81 161 ALA A N 1
ATOM 1240 C CA . ALA A 1 161 ? -4.405 -8.766 -16.994 1.00 83.81 161 ALA A CA 1
ATOM 1241 C C . ALA A 1 161 ? -4.998 -8.577 -18.392 1.00 83.81 161 ALA A C 1
ATOM 1243 O O . ALA A 1 161 ? -4.281 -8.599 -19.393 1.00 83.81 161 ALA A O 1
ATOM 1244 N N . LYS A 1 162 ? -6.316 -8.385 -18.467 1.00 83.25 162 LYS A N 1
ATOM 1245 C CA . LYS A 1 162 ? -6.945 -7.823 -19.667 1.00 83.25 162 LYS A CA 1
ATOM 1246 C C . LYS A 1 162 ? -6.756 -6.306 -19.618 1.00 83.25 162 LYS A C 1
ATOM 1248 O O . LYS A 1 162 ? -6.923 -5.731 -18.545 1.00 83.25 162 LYS A O 1
ATOM 1253 N N . SER A 1 163 ? -6.450 -5.680 -20.754 1.00 75.00 163 SER A N 1
ATOM 1254 C CA . SER A 1 163 ? -6.084 -4.256 -20.868 1.00 75.00 163 SER A CA 1
ATOM 1255 C C . SER A 1 163 ? -7.063 -3.277 -20.208 1.00 75.00 163 SER A C 1
ATOM 1257 O O . SER A 1 163 ? -6.639 -2.219 -19.759 1.00 75.00 163 SER A O 1
ATOM 1259 N N . ASP A 1 164 ? -8.345 -3.640 -20.090 1.00 71.12 164 ASP A N 1
ATOM 1260 C CA . ASP A 1 164 ? -9.416 -2.682 -19.776 1.00 71.12 164 ASP A CA 1
ATOM 1261 C C . ASP A 1 164 ? -10.249 -3.021 -18.527 1.00 71.12 164 ASP A C 1
ATOM 1263 O O . ASP A 1 164 ? -11.275 -2.393 -18.285 1.00 71.12 164 ASP A O 1
ATOM 1267 N N . VAL A 1 165 ? -9.860 -4.019 -17.725 1.00 65.69 165 VAL A N 1
ATOM 1268 C CA . VAL A 1 165 ? -10.737 -4.532 -16.645 1.00 65.69 165 VAL A CA 1
ATOM 1269 C C . VAL A 1 165 ? -10.585 -3.785 -15.316 1.00 65.69 165 VAL A C 1
ATOM 1271 O O . VAL A 1 165 ? -11.550 -3.693 -14.565 1.00 65.69 165 VAL A O 1
ATOM 1274 N N . LEU A 1 166 ? -9.404 -3.240 -15.016 1.00 65.50 166 LEU A N 1
ATOM 1275 C CA . LEU A 1 166 ? -9.091 -2.634 -13.712 1.00 65.50 166 LEU A CA 1
ATOM 1276 C C . LEU A 1 166 ? -8.609 -1.187 -13.853 1.00 65.50 166 LEU A C 1
ATOM 1278 O O . LEU A 1 166 ? -7.599 -0.801 -13.268 1.00 65.50 166 LEU A O 1
ATOM 1282 N N . GLN A 1 167 ? -9.306 -0.380 -14.656 1.00 61.41 167 GLN A N 1
ATOM 1283 C CA . GLN A 1 167 ? -9.033 1.054 -14.659 1.00 61.41 167 GLN A CA 1
ATOM 1284 C C . GLN A 1 167 ? -9.549 1.667 -13.355 1.00 61.41 167 GLN A C 1
ATOM 1286 O O . GLN A 1 167 ? -10.713 1.480 -12.989 1.00 61.41 167 GLN A O 1
ATOM 1291 N N . LEU A 1 168 ? -8.677 2.394 -12.653 1.00 58.56 168 LEU A N 1
ATOM 1292 C CA . LEU A 1 168 ? -9.096 3.278 -11.571 1.00 58.56 168 LEU A CA 1
ATOM 1293 C C . LEU A 1 168 ? -10.145 4.241 -12.132 1.00 58.56 168 LEU A C 1
ATOM 1295 O O . LEU A 1 168 ? -9.972 4.773 -13.233 1.00 58.56 168 LEU A O 1
ATOM 1299 N N . LYS A 1 169 ? -11.254 4.425 -11.407 1.00 51.50 169 LYS A N 1
ATOM 1300 C CA . LYS A 1 169 ? -12.268 5.412 -11.785 1.00 51.50 169 LYS A CA 1
ATOM 1301 C C . LYS A 1 169 ? -11.585 6.782 -11.806 1.00 51.50 169 LYS A C 1
ATOM 1303 O O . LYS A 1 169 ? -11.148 7.245 -10.758 1.00 51.50 169 LYS A O 1
ATOM 1308 N N . LYS A 1 170 ? -11.443 7.360 -12.999 1.00 48.84 170 LYS A N 1
ATOM 1309 C CA . LYS A 1 170 ? -11.029 8.754 -13.184 1.00 48.84 170 LYS A CA 1
ATOM 1310 C C . LYS A 1 170 ? -12.149 9.702 -12.782 1.00 48.84 170 LYS A C 1
ATOM 1312 O O . LYS A 1 170 ? -13.326 9.319 -12.985 1.00 48.84 170 LYS A O 1
#

Solvent-accessible surface area (backbone atoms only — not comparable to full-atom values): 10346 Å² total; per-residue (Å²): 142,82,82,94,74,78,72,68,66,59,58,56,52,53,53,55,55,50,57,50,48,57,52,51,66,62,53,76,68,84,69,95,83,74,57,76,75,56,53,57,57,55,72,71,62,77,80,65,91,74,58,64,72,61,92,87,42,78,50,73,76,70,65,51,42,40,35,39,41,38,32,36,40,40,70,94,34,42,70,62,46,52,54,40,53,51,55,31,43,52,54,41,61,75,72,32,91,32,48,72,41,70,50,76,45,56,43,90,93,43,70,40,34,36,41,29,44,39,32,19,60,23,67,65,34,48,62,49,50,69,69,34,70,53,47,46,50,36,56,63,74,37,50,91,32,50,76,45,78,46,80,43,80,52,84,83,88,81,87,86,80,68,98,77,77,79,71,76,87,126

Nearest PDB structures (foldseek):
  3kkf-assembly1_A  TM=9.422E-01  e=8.377E-13  Bacteroides thetaiotaomicron
  3f44-assembly1_A  TM=9.912E-01  e=2.646E-09  Lactobacillus acidophilus NCFM
  4dpo-assembly1_B  TM=9.043E-01  e=3.629E-07  Methanosarcina mazei Go1
  1x7v-assembly3_C  TM=8.886E-01  e=2.668E-07  Pseudomonas aeruginosa
  8ecx-assembly1_B  TM=9.175E-01  e=1.321E-06  Pseudomonas aeruginosa

Foldseek 3Di:
DDDPPDPPPVVVVVVVVVVVVVVVLVPVPDDDDDDPVVVVVVVVPPPDDPQDDDPNDRPPQQQKWKKKKKFAWDPVCLVVLVVLLLQLQVCCVVPQPQWPAWDWDADPVRRRIIITITMGNHPVSVVVSCVDPSNVCSCVVCVVGTPDIDMDTDRDPDDDDDPPDDDDDD

Radius of gyration: 19.09 Å; Cα contacts (8 Å, |Δi|>4): 172; chains: 1; bounding box: 44×67×39 Å

Sequence (170 aa):
MTNPGFSKWILTGIILLFVMDINAQNSMGANAGLSPNQVISQVGKQQSGTGRVLSGQVINASPWIVRLAKLEIHPDFLDQYKAAIEEHTQAALESEPGVLTLYAMTEEKHPNRVTVLEIYASNEAYQTHLKTAHFIKYKTGTQKMVKSLELVNVDAIAFGAKSDVLQLKK

Secondary structure (DSSP, 8-state):
-----SSHHHHHHHHHHHHHHHHHHHHSSS-TT--HHHHHHHHTTS-S----EETTEE-PPPS-EEEEEEEEE-GGGHHHHHHHHHHHHHHHHHH-TTEEEEEEEE-SS-TTEEEEEEEESSHHHHHHHTTSHHHHHHHHHTTTTEEEEEEEE---S-----TTS-----

Mean predicted aligned error: 14.16 Å

pLDDT: mean 74.46, std 2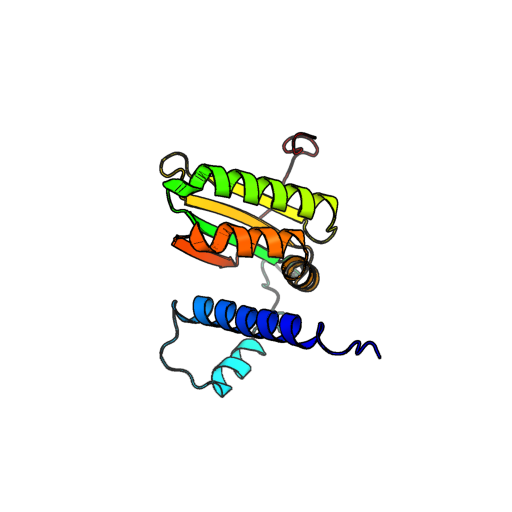6.33, range [33.06, 98.56]